Protein AF-A0AA96KJF4-F1 (afdb_monomer_lite)

Foldseek 3Di:
DDDPVQQVVCCVQLVHHPDPQWDDKDKDKDDPDPPFLKIKIKMKTQGAPVVVVVVCVVQVWDLPEPVDDPDDDDPPPDDPVVDDDDDPQKGWTKDDDAQAWMKIWIDHHRMIIIITIDRNDNPDHGDDD

Sequence (129 aa):
MFNFSTKKKIETLLNIELNKDVKQIQYYSWQPSRDLLYCQTYIYLRASEQFLNEFIHHFDLSANSPHLPTNWQLPEGVQLNWWPKLDNTQECYANDFGYNGSMVMQRQNMEAFIIVIDSGHKSGTDGPW

Structure (mmCIF, N/CA/C/O backbone):
data_AF-A0AA96KJF4-F1
#
_entry.id   AF-A0AA96KJF4-F1
#
loop_
_atom_site.group_PDB
_atom_site.id
_atom_site.type_symbol
_atom_site.label_atom_id
_atom_site.label_alt_id
_atom_site.label_comp_id
_atom_site.label_asym_id
_atom_site.label_entity_id
_atom_site.label_seq_id
_atom_site.pdbx_PDB_ins_code
_atom_site.Cartn_x
_atom_site.Cartn_y
_atom_site.Cartn_z
_atom_site.occupancy
_atom_site.B_iso_or_equiv
_atom_site.auth_seq_id
_atom_site.auth_comp_id
_atom_site.auth_asym_id
_atom_site.auth_atom_id
_atom_site.pdbx_PDB_model_num
ATOM 1 N N . MET A 1 1 ? 1.040 -7.809 18.730 1.00 45.09 1 MET A N 1
ATOM 2 C CA . MET A 1 1 ? 2.315 -7.264 19.251 1.00 45.09 1 MET A CA 1
ATOM 3 C C . MET A 1 1 ? 2.991 -6.532 18.099 1.00 45.09 1 MET A C 1
ATOM 5 O O . MET A 1 1 ? 3.109 -7.121 17.033 1.00 45.09 1 MET A O 1
ATOM 9 N N . PHE A 1 2 ? 3.315 -5.246 18.254 1.00 58.94 2 PHE A N 1
ATOM 10 C CA . PHE A 1 2 ? 3.900 -4.420 17.189 1.00 58.94 2 PHE A CA 1
ATOM 11 C C . PHE A 1 2 ? 5.339 -4.862 16.890 1.00 58.94 2 PHE A C 1
ATOM 13 O O . PHE A 1 2 ? 6.183 -4.829 17.782 1.00 58.94 2 PHE A O 1
ATOM 20 N N . ASN A 1 3 ? 5.642 -5.242 15.646 1.00 73.31 3 ASN A N 1
ATOM 21 C CA . ASN A 1 3 ? 7.025 -5.463 15.228 1.00 73.31 3 ASN A CA 1
ATOM 22 C C . ASN A 1 3 ? 7.651 -4.119 14.821 1.00 73.31 3 ASN A C 1
ATOM 24 O O . ASN A 1 3 ? 7.351 -3.578 13.756 1.00 73.31 3 ASN A O 1
ATOM 28 N N . PHE A 1 4 ? 8.533 -3.586 15.670 1.00 72.50 4 PHE A N 1
ATOM 29 C CA . PHE A 1 4 ? 9.211 -2.304 15.446 1.00 72.50 4 PHE A CA 1
ATOM 30 C C . PHE A 1 4 ? 10.012 -2.276 14.133 1.00 72.50 4 PHE A C 1
ATOM 32 O O . PHE A 1 4 ? 10.039 -1.261 13.439 1.00 72.50 4 PHE A O 1
ATOM 39 N N . SER A 1 5 ? 10.615 -3.406 13.747 1.00 81.81 5 SER A N 1
ATOM 40 C CA . SER A 1 5 ? 11.356 -3.508 12.483 1.00 81.81 5 SER A CA 1
ATOM 41 C C . SER A 1 5 ? 10.435 -3.409 11.265 1.00 81.81 5 SER A C 1
ATOM 43 O O . SER A 1 5 ? 10.789 -2.764 10.282 1.00 81.81 5 SER A O 1
ATOM 45 N N . THR A 1 6 ? 9.235 -3.989 11.345 1.00 83.44 6 THR A N 1
ATOM 46 C CA . THR A 1 6 ? 8.214 -3.897 10.296 1.00 83.44 6 THR A CA 1
ATOM 47 C C . THR A 1 6 ? 7.705 -2.471 10.146 1.00 83.44 6 THR A C 1
ATOM 49 O O . THR A 1 6 ? 7.651 -1.967 9.029 1.00 83.44 6 THR A O 1
ATOM 52 N N . LYS A 1 7 ? 7.400 -1.805 11.267 1.00 87.44 7 LYS A N 1
ATOM 53 C CA . LYS A 1 7 ? 6.972 -0.402 11.278 1.00 87.44 7 LYS A CA 1
ATOM 54 C C . LYS A 1 7 ? 7.989 0.480 10.546 1.00 87.44 7 LYS A C 1
ATOM 56 O O . LYS A 1 7 ? 7.638 1.113 9.559 1.00 87.44 7 LYS A O 1
ATOM 61 N N . LYS A 1 8 ? 9.260 0.428 10.960 1.00 87.75 8 LYS A N 1
ATOM 62 C CA . LYS A 1 8 ? 10.320 1.263 10.380 1.00 87.75 8 LYS A CA 1
ATOM 63 C C . LYS A 1 8 ? 10.519 1.018 8.880 1.00 87.75 8 LYS A C 1
ATOM 65 O O . LYS A 1 8 ? 10.790 1.962 8.145 1.00 87.75 8 LYS A O 1
ATOM 70 N N . LYS A 1 9 ? 10.383 -0.231 8.415 1.00 87.25 9 LYS A N 1
ATOM 71 C CA . LYS A 1 9 ? 10.447 -0.564 6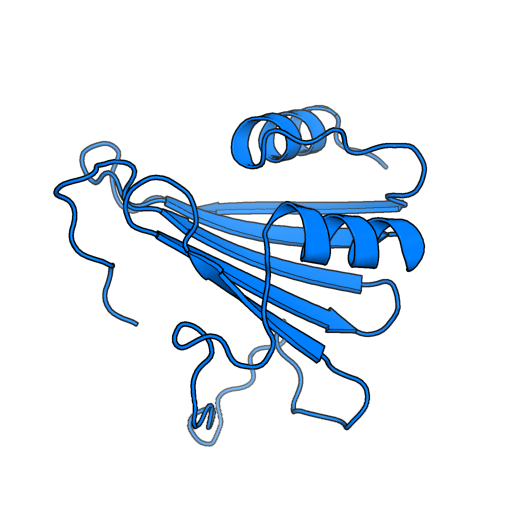.981 1.00 87.25 9 LYS A CA 1
ATOM 72 C C . LYS A 1 9 ? 9.331 0.114 6.189 1.00 87.25 9 LYS A C 1
ATOM 74 O O . LYS A 1 9 ? 9.624 0.701 5.156 1.00 87.25 9 LYS A O 1
ATOM 79 N N . ILE A 1 10 ? 8.091 0.055 6.680 1.00 88.25 10 ILE A N 1
ATOM 80 C CA . ILE A 1 10 ? 6.948 0.712 6.029 1.00 88.25 10 ILE A CA 1
ATOM 81 C C . ILE A 1 10 ? 7.124 2.232 6.046 1.00 88.25 10 ILE A C 1
ATOM 83 O O . ILE A 1 10 ? 6.995 2.857 5.003 1.00 88.25 10 ILE A O 1
ATOM 87 N N . GLU A 1 11 ? 7.472 2.814 7.195 1.00 91.31 11 GLU A N 1
ATOM 88 C CA . GLU A 1 11 ? 7.707 4.261 7.325 1.00 91.31 11 GLU A CA 1
ATOM 89 C C . GLU A 1 11 ? 8.804 4.746 6.375 1.00 91.31 11 GLU A C 1
ATOM 91 O O . GLU A 1 11 ? 8.667 5.793 5.759 1.00 91.31 11 GLU A O 1
ATOM 96 N N . THR A 1 12 ? 9.871 3.959 6.206 1.00 88.25 12 THR A N 1
ATOM 97 C CA . THR A 1 12 ? 10.959 4.280 5.271 1.00 88.25 12 THR A CA 1
ATOM 98 C C . THR A 1 12 ? 10.509 4.162 3.816 1.00 88.25 12 THR A C 1
ATOM 100 O O . THR A 1 12 ? 10.837 5.028 3.015 1.00 88.25 12 THR A O 1
ATOM 103 N N . LEU A 1 13 ? 9.771 3.101 3.467 1.00 86.88 13 LEU A N 1
ATOM 104 C CA . LEU A 1 13 ? 9.279 2.876 2.104 1.00 86.88 13 LEU A CA 1
ATOM 105 C C . LEU A 1 13 ? 8.295 3.965 1.671 1.00 86.88 13 LEU A C 1
ATOM 107 O O . LEU A 1 13 ? 8.389 4.478 0.565 1.00 86.88 13 LEU A O 1
ATOM 111 N N . LEU A 1 14 ? 7.337 4.277 2.540 1.00 88.31 14 LEU A N 1
ATOM 112 C CA . LEU A 1 14 ? 6.241 5.194 2.248 1.00 88.31 14 LEU A CA 1
ATOM 113 C C . LEU A 1 14 ? 6.573 6.645 2.607 1.00 88.31 14 LEU A C 1
ATOM 115 O O . LEU A 1 14 ? 5.825 7.540 2.241 1.00 88.31 14 LEU A O 1
ATOM 119 N N . ASN A 1 15 ? 7.677 6.882 3.319 1.00 89.75 15 ASN A N 1
ATOM 120 C CA . ASN A 1 15 ? 8.058 8.186 3.858 1.00 89.75 15 ASN A CA 1
ATOM 121 C C . ASN A 1 15 ? 6.943 8.847 4.702 1.00 89.75 15 ASN A C 1
ATOM 123 O O . ASN A 1 15 ? 6.697 10.047 4.607 1.00 89.75 15 ASN A O 1
ATOM 127 N N . ILE A 1 16 ? 6.273 8.049 5.540 1.00 90.00 16 ILE A N 1
ATOM 128 C CA . ILE A 1 16 ? 5.217 8.489 6.469 1.00 90.00 16 ILE A CA 1
ATOM 129 C C . ILE A 1 16 ? 5.546 8.070 7.900 1.00 90.00 16 ILE A C 1
ATOM 131 O O . ILE A 1 16 ? 6.337 7.154 8.118 1.00 90.00 16 ILE A O 1
ATOM 135 N N . GLU A 1 17 ? 4.877 8.678 8.880 1.00 90.75 17 GLU A N 1
ATOM 136 C CA . GLU A 1 17 ? 4.903 8.220 10.270 1.00 90.75 17 GLU A CA 1
ATOM 137 C C . GLU A 1 17 ? 3.678 7.34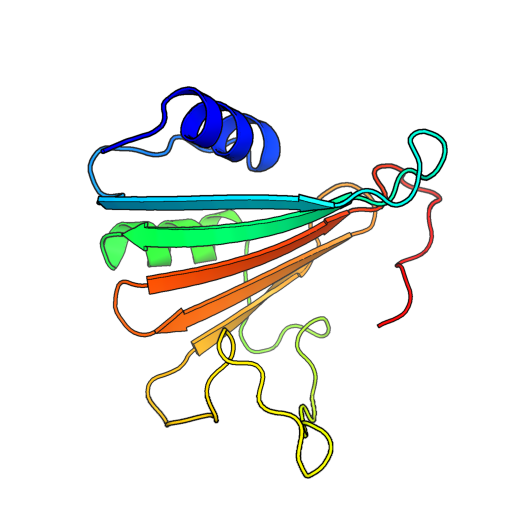4 10.574 1.00 90.75 17 GLU A C 1
ATOM 139 O O . GLU A 1 17 ? 2.530 7.775 10.454 1.00 90.75 17 GLU A O 1
ATOM 144 N N . LEU A 1 18 ? 3.908 6.109 11.025 1.00 88.25 18 LEU A N 1
ATOM 145 C CA . LEU A 1 18 ? 2.845 5.228 11.505 1.00 88.25 18 LEU A CA 1
ATOM 146 C C . LEU A 1 18 ? 2.590 5.517 12.990 1.00 88.25 18 LEU A C 1
ATOM 148 O O . LEU A 1 18 ? 3.271 4.997 13.882 1.00 88.25 18 LEU A O 1
ATOM 152 N N . ASN A 1 19 ? 1.612 6.376 13.260 1.00 85.06 19 ASN A N 1
ATOM 153 C CA . ASN A 1 19 ? 1.307 6.873 14.599 1.00 85.06 19 ASN A CA 1
ATOM 154 C C . ASN A 1 19 ? 0.402 5.908 15.413 1.00 85.06 19 ASN A C 1
ATOM 156 O O . ASN A 1 19 ? 0.184 4.747 15.060 1.00 85.06 19 ASN A O 1
ATOM 160 N N . LYS A 1 20 ? -0.131 6.396 16.542 1.00 82.56 20 LYS A N 1
ATOM 161 C CA . LYS A 1 20 ? -0.998 5.641 17.472 1.00 82.56 20 LYS A CA 1
ATOM 162 C C . LYS A 1 20 ? -2.335 5.174 16.876 1.00 82.56 20 LYS A C 1
ATOM 164 O O . LYS A 1 20 ? -3.017 4.348 17.496 1.00 82.56 20 LYS A O 1
ATOM 169 N N . ASP A 1 21 ? -2.734 5.709 15.728 1.00 88.56 21 ASP A N 1
ATOM 170 C CA . ASP A 1 21 ? -4.004 5.399 15.076 1.00 88.56 21 ASP A CA 1
ATOM 171 C C . ASP A 1 21 ? -3.930 4.108 14.260 1.00 88.56 21 ASP A C 1
ATOM 173 O O . ASP A 1 21 ? -4.957 3.478 14.013 1.00 88.56 21 ASP A O 1
ATOM 177 N N . VAL A 1 22 ? -2.716 3.635 13.967 1.00 87.38 22 VAL A N 1
ATOM 178 C CA . VAL A 1 22 ? -2.453 2.320 13.383 1.00 87.38 22 VAL A CA 1
ATOM 179 C C . VAL A 1 22 ? -2.427 1.268 14.493 1.00 87.38 22 VAL A C 1
ATOM 181 O O . VAL A 1 22 ? -1.618 1.326 15.416 1.00 87.38 22 VAL A O 1
ATOM 184 N N . LYS A 1 23 ? -3.332 0.292 14.424 1.00 87.12 23 LYS A N 1
ATOM 185 C CA . LYS A 1 23 ? -3.537 -0.772 15.424 1.00 87.12 23 LYS A CA 1
ATOM 186 C C . LYS A 1 23 ? -2.882 -2.094 15.047 1.00 87.12 23 LYS A C 1
ATOM 188 O O . LYS A 1 23 ? -2.516 -2.865 15.933 1.00 87.12 23 LYS A O 1
ATOM 193 N N . GLN A 1 24 ? -2.736 -2.363 13.754 1.00 86.50 24 GLN A N 1
ATOM 194 C CA . GLN A 1 24 ? -2.101 -3.577 13.254 1.00 86.50 24 GLN A CA 1
ATOM 195 C C . GLN A 1 24 ? -1.376 -3.286 11.949 1.00 86.50 24 GLN A C 1
ATOM 197 O O . GLN A 1 24 ? -1.874 -2.524 11.126 1.00 86.50 24 GLN A O 1
ATOM 202 N N . ILE A 1 25 ? -0.218 -3.921 11.776 1.00 87.12 25 ILE A N 1
ATOM 203 C CA . ILE A 1 25 ? 0.560 -3.874 10.542 1.00 87.12 25 ILE A CA 1
ATOM 204 C C . ILE A 1 25 ? 1.015 -5.280 10.170 1.00 87.12 25 ILE A C 1
ATOM 206 O O . ILE A 1 25 ? 1.426 -6.054 11.040 1.00 87.12 25 ILE A O 1
ATOM 210 N N . GLN A 1 26 ? 0.972 -5.599 8.884 1.00 86.25 26 GLN A N 1
ATOM 211 C CA . GLN A 1 26 ? 1.700 -6.722 8.304 1.00 86.25 26 GLN A CA 1
ATOM 212 C C . GLN A 1 26 ? 2.423 -6.231 7.055 1.00 86.25 26 GLN A C 1
ATOM 214 O O . GLN A 1 26 ? 1.970 -5.304 6.388 1.00 86.25 26 GLN A O 1
ATOM 219 N N . TYR A 1 27 ? 3.577 -6.825 6.786 1.00 85.56 27 TYR A N 1
ATOM 220 C CA . TYR A 1 27 ? 4.461 -6.419 5.705 1.00 85.56 27 TYR A CA 1
ATOM 221 C C . TYR A 1 27 ? 5.095 -7.656 5.105 1.00 85.56 27 TYR A C 1
ATOM 223 O O . TYR A 1 27 ? 5.702 -8.459 5.822 1.00 85.56 27 TYR A O 1
ATOM 231 N N . TYR A 1 28 ? 5.002 -7.755 3.794 1.00 84.38 28 TYR A N 1
ATOM 232 C CA . TYR A 1 28 ? 5.733 -8.718 3.002 1.00 84.38 28 TYR A CA 1
ATOM 233 C C . TYR A 1 28 ? 6.312 -7.987 1.800 1.00 84.38 28 TYR A C 1
ATOM 235 O O . TYR A 1 28 ? 5.617 -7.214 1.152 1.00 84.38 28 TYR A O 1
ATOM 243 N N . SER A 1 29 ? 7.584 -8.215 1.505 1.00 81.94 29 SER A N 1
ATOM 244 C CA . SER A 1 29 ? 8.199 -7.708 0.287 1.00 81.94 29 SER A CA 1
ATOM 245 C C . SER A 1 29 ? 8.826 -8.848 -0.483 1.00 81.94 29 SER A C 1
ATOM 247 O O . SER A 1 29 ? 9.426 -9.763 0.088 1.00 81.94 29 SER A O 1
ATOM 249 N N . TRP A 1 30 ? 8.665 -8.775 -1.794 1.00 78.56 30 TRP A N 1
ATOM 250 C CA . TRP A 1 30 ? 9.247 -9.694 -2.741 1.00 78.56 30 TRP A CA 1
ATOM 251 C C . TRP A 1 30 ? 9.979 -8.900 -3.814 1.00 78.56 30 TRP A C 1
ATOM 253 O O . TRP A 1 30 ? 9.467 -7.924 -4.361 1.00 78.56 30 TRP A O 1
ATOM 263 N N . GLN A 1 31 ? 11.200 -9.334 -4.098 1.00 72.25 31 GLN A N 1
ATOM 264 C CA . GLN A 1 31 ? 12.037 -8.764 -5.136 1.00 72.25 31 GLN A CA 1
ATOM 265 C C . GLN A 1 31 ? 12.696 -9.926 -5.891 1.00 72.25 31 GLN A C 1
ATOM 267 O O . GLN A 1 31 ? 13.439 -10.696 -5.272 1.00 72.25 31 GLN A O 1
ATOM 272 N N . PRO A 1 32 ? 12.416 -10.094 -7.198 1.00 68.38 32 PRO A N 1
ATOM 273 C CA . PRO A 1 32 ? 12.840 -11.268 -7.964 1.00 68.38 32 PRO A CA 1
ATOM 274 C C . PRO A 1 32 ? 14.360 -11.379 -8.112 1.00 68.38 32 PRO A C 1
ATOM 276 O O . PRO A 1 32 ? 14.889 -12.477 -8.262 1.00 68.38 32 PRO A O 1
ATOM 279 N N . SER A 1 33 ? 15.072 -10.255 -8.073 1.00 65.94 33 SER A N 1
ATOM 280 C CA . SER A 1 33 ? 16.532 -10.214 -8.080 1.00 65.94 33 SER A CA 1
ATOM 281 C C . SER A 1 33 ? 17.017 -8.907 -7.466 1.00 65.94 33 SER A C 1
ATOM 283 O O . SER A 1 33 ? 16.352 -7.883 -7.583 1.00 65.94 33 SER A O 1
ATOM 285 N N . ARG A 1 34 ? 18.206 -8.915 -6.856 1.00 65.25 34 ARG A N 1
ATOM 286 C CA . ARG A 1 34 ? 18.884 -7.676 -6.436 1.00 65.25 34 ARG A CA 1
ATOM 287 C C . ARG A 1 34 ? 19.307 -6.812 -7.628 1.00 65.25 34 ARG A C 1
ATOM 289 O O . ARG A 1 34 ? 19.480 -5.613 -7.457 1.00 65.25 34 ARG A O 1
ATOM 296 N N . ASP A 1 35 ? 19.435 -7.427 -8.802 1.00 62.59 35 ASP A N 1
ATOM 297 C CA . ASP A 1 35 ? 19.807 -6.766 -10.056 1.00 62.59 35 ASP A CA 1
ATOM 298 C C . ASP A 1 35 ? 18.586 -6.203 -10.800 1.00 62.59 35 ASP A C 1
ATOM 300 O O . ASP A 1 35 ? 18.725 -5.370 -11.692 1.00 62.59 35 ASP A O 1
ATOM 304 N N . LEU A 1 36 ? 17.379 -6.661 -10.443 1.00 59.47 36 LEU A N 1
ATOM 305 C CA . LEU A 1 36 ? 16.124 -6.114 -10.941 1.00 59.47 36 LEU A CA 1
ATOM 306 C C . LEU A 1 36 ? 15.639 -5.060 -9.951 1.00 59.47 36 LEU A C 1
ATOM 308 O O . LEU A 1 36 ? 15.511 -5.320 -8.757 1.00 59.47 36 LEU A O 1
ATOM 312 N N . LEU A 1 37 ? 15.359 -3.867 -10.460 1.00 64.06 37 LEU A N 1
ATOM 313 C CA . LEU A 1 37 ? 14.983 -2.719 -9.638 1.00 64.06 37 LEU A CA 1
ATOM 314 C C . LEU A 1 37 ? 13.496 -2.768 -9.207 1.00 64.06 37 LEU A C 1
ATOM 316 O O . LEU A 1 37 ? 13.046 -1.924 -8.442 1.00 64.06 37 LEU A O 1
ATOM 320 N N . TYR A 1 38 ? 12.756 -3.800 -9.639 1.00 65.69 38 TYR A N 1
ATOM 321 C CA . TYR A 1 38 ? 11.363 -4.057 -9.269 1.00 65.69 38 TYR A CA 1
ATOM 322 C C . TYR A 1 38 ? 11.222 -4.595 -7.845 1.00 65.69 38 TYR A C 1
ATOM 324 O O . TYR A 1 38 ? 11.689 -5.692 -7.532 1.00 65.69 38 TYR A O 1
ATOM 332 N N . CYS A 1 39 ? 10.487 -3.864 -7.015 1.00 74.94 39 CYS A N 1
ATOM 333 C CA . CYS A 1 39 ? 10.049 -4.293 -5.697 1.00 74.94 39 CYS A CA 1
ATOM 334 C C . CYS A 1 39 ? 8.521 -4.391 -5.677 1.00 74.94 39 CYS A C 1
ATOM 336 O O . CYS A 1 39 ? 7.834 -3.422 -5.994 1.00 74.94 39 CYS A O 1
ATOM 338 N N . GLN A 1 40 ? 7.995 -5.552 -5.277 1.00 85.00 40 GLN A N 1
ATOM 339 C CA . GLN A 1 40 ? 6.588 -5.708 -4.920 1.00 85.00 40 GLN A CA 1
ATOM 340 C C . GLN A 1 40 ? 6.478 -5.771 -3.401 1.00 85.00 40 GLN A C 1
ATOM 342 O O . GLN A 1 40 ? 7.020 -6.673 -2.758 1.00 85.00 40 GLN A O 1
ATOM 347 N N . THR A 1 41 ? 5.772 -4.815 -2.813 1.00 86.56 41 THR A N 1
ATOM 348 C CA . THR A 1 41 ? 5.522 -4.779 -1.375 1.00 86.56 41 THR A CA 1
ATOM 349 C C . THR A 1 41 ? 4.034 -4.863 -1.100 1.00 86.56 41 THR A C 1
ATOM 351 O O . THR A 1 41 ? 3.244 -4.118 -1.662 1.00 86.56 41 THR A O 1
ATOM 354 N N . TYR A 1 42 ? 3.681 -5.736 -0.168 1.00 88.56 42 TYR A N 1
ATOM 355 C CA . TYR A 1 42 ? 2.339 -5.944 0.339 1.00 88.56 42 TYR A CA 1
ATOM 356 C C . TYR A 1 42 ? 2.291 -5.459 1.782 1.00 88.56 42 TYR A C 1
ATOM 358 O O . TYR A 1 42 ? 3.077 -5.893 2.633 1.00 88.56 42 TYR A O 1
ATOM 366 N N . ILE A 1 43 ? 1.368 -4.548 2.057 1.00 89.94 43 ILE A N 1
ATOM 367 C CA . ILE A 1 43 ? 1.186 -3.928 3.362 1.00 89.94 43 ILE A CA 1
ATOM 368 C C . ILE A 1 43 ? -0.271 -4.107 3.753 1.00 89.94 43 ILE A C 1
ATOM 370 O O . ILE A 1 43 ? -1.174 -3.723 3.021 1.00 89.94 43 ILE A O 1
ATOM 374 N N . TYR A 1 44 ? -0.501 -4.662 4.932 1.00 89.62 44 TYR A N 1
ATOM 375 C CA . TYR A 1 44 ? -1.809 -4.611 5.566 1.00 89.62 44 TYR A CA 1
ATOM 376 C C . TYR A 1 44 ? -1.738 -3.646 6.740 1.00 89.62 44 TYR A C 1
ATOM 378 O O . TYR A 1 44 ? -0.823 -3.741 7.566 1.00 89.62 44 TYR A O 1
ATOM 386 N N . LEU A 1 45 ? -2.717 -2.753 6.830 1.00 90.00 45 LEU A N 1
ATOM 387 C CA . LEU A 1 45 ? -2.898 -1.820 7.930 1.00 90.00 45 LEU A CA 1
ATOM 388 C C . LEU A 1 45 ? -4.302 -1.990 8.504 1.00 90.00 45 LEU A C 1
ATOM 390 O O . LEU A 1 45 ? -5.284 -1.995 7.770 1.00 90.00 45 LEU A O 1
ATOM 394 N N . ARG A 1 46 ? -4.407 -2.040 9.832 1.00 90.44 46 ARG A N 1
ATOM 395 C CA . ARG A 1 46 ? -5.656 -1.728 10.532 1.00 90.44 46 ARG A CA 1
ATOM 396 C C . ARG A 1 46 ? -5.481 -0.390 11.224 1.00 90.44 46 ARG A C 1
ATOM 398 O O . ARG A 1 46 ? -4.650 -0.306 12.128 1.00 90.44 46 ARG A O 1
ATOM 405 N N . ALA A 1 47 ? -6.223 0.632 10.822 1.00 91.75 47 ALA A N 1
ATOM 406 C CA . ALA A 1 47 ? -6.065 1.999 11.310 1.00 91.75 47 ALA A CA 1
ATOM 407 C C . ALA A 1 47 ? -7.414 2.718 11.466 1.00 91.75 47 ALA A C 1
ATOM 409 O O . ALA A 1 47 ? -8.450 2.205 11.049 1.00 91.75 47 ALA A O 1
ATOM 410 N N . SER A 1 48 ? -7.414 3.892 12.102 1.00 93.44 48 SER A N 1
ATOM 411 C CA . SER A 1 48 ? -8.614 4.734 12.165 1.00 93.44 48 SER A CA 1
ATOM 412 C C . SER A 1 48 ? -9.033 5.205 10.768 1.00 93.44 48 SER A C 1
ATOM 414 O O . SER A 1 48 ? -8.202 5.346 9.872 1.00 93.44 48 SER A O 1
ATOM 416 N N . GLU A 1 49 ? -10.321 5.505 10.588 1.00 91.81 49 GLU A N 1
ATOM 417 C CA . GLU A 1 49 ? -10.817 6.072 9.325 1.00 91.81 49 GLU A CA 1
ATOM 418 C C . GLU A 1 49 ? -10.124 7.388 8.972 1.00 91.81 49 GLU A C 1
ATOM 420 O O . GLU A 1 49 ? -9.804 7.620 7.811 1.00 91.81 49 GLU A O 1
ATOM 425 N N . GLN A 1 50 ? -9.844 8.222 9.979 1.00 93.50 50 GLN A N 1
ATOM 426 C CA . GLN A 1 50 ? -9.112 9.470 9.793 1.00 93.50 50 GLN A CA 1
ATOM 427 C C . GLN A 1 50 ? -7.732 9.215 9.179 1.00 93.50 50 GLN A C 1
ATOM 429 O O . GLN A 1 50 ? -7.408 9.821 8.162 1.00 93.50 50 GLN A O 1
ATOM 434 N N . PHE A 1 51 ? -6.958 8.284 9.745 1.00 94.75 51 PHE A N 1
ATOM 435 C CA . PHE A 1 51 ? -5.633 7.953 9.224 1.00 94.75 51 PHE A CA 1
ATOM 436 C C . PHE A 1 51 ? -5.710 7.426 7.786 1.00 94.75 51 PHE A C 1
ATOM 438 O O . PHE A 1 51 ? -4.906 7.812 6.947 1.00 94.75 51 PHE A O 1
ATOM 445 N N . LEU A 1 52 ? -6.687 6.564 7.478 1.00 93.38 52 LEU A N 1
ATOM 446 C CA . LEU A 1 52 ? -6.853 6.028 6.122 1.00 93.38 52 LEU A CA 1
ATOM 447 C C . LEU A 1 52 ? -7.247 7.114 5.109 1.00 93.38 52 LEU A C 1
ATOM 449 O O . LEU A 1 52 ? -6.744 7.103 3.991 1.00 93.38 52 LEU A O 1
ATOM 453 N N . ASN A 1 53 ? -8.092 8.072 5.495 1.00 93.44 53 ASN A N 1
ATOM 454 C CA . ASN A 1 53 ? -8.449 9.203 4.635 1.00 93.44 53 ASN A CA 1
ATOM 455 C C . ASN A 1 53 ? -7.251 10.137 4.400 1.00 93.44 53 ASN A C 1
ATOM 457 O O . ASN A 1 53 ? -7.018 10.569 3.273 1.00 93.44 53 ASN A O 1
ATOM 461 N N . GLU A 1 54 ? -6.473 10.423 5.447 1.00 94.50 54 GLU A N 1
ATOM 462 C CA . GLU A 1 54 ? -5.228 11.192 5.342 1.00 94.50 54 GLU A CA 1
ATOM 463 C C . GLU A 1 54 ? -4.207 10.475 4.451 1.00 94.50 54 GLU A C 1
ATOM 465 O O . GLU A 1 54 ? -3.566 11.116 3.625 1.00 94.50 54 GLU A O 1
ATOM 470 N N . PHE A 1 55 ? -4.104 9.147 4.556 1.00 94.50 55 PHE A N 1
ATOM 471 C CA . PHE A 1 55 ? -3.247 8.321 3.707 1.00 94.50 55 PHE A CA 1
ATOM 472 C C . PHE A 1 55 ? -3.649 8.408 2.230 1.00 94.50 55 PHE A C 1
ATOM 474 O O . PHE A 1 55 ? -2.797 8.655 1.378 1.00 94.50 55 PHE A O 1
ATOM 481 N N . ILE A 1 56 ? -4.943 8.248 1.926 1.00 94.00 56 ILE A N 1
ATOM 482 C CA . ILE A 1 56 ? -5.482 8.381 0.563 1.00 94.00 56 ILE A CA 1
ATOM 483 C C . ILE A 1 56 ? -5.146 9.760 -0.008 1.00 94.00 56 ILE A C 1
ATOM 485 O O . ILE A 1 56 ? -4.684 9.853 -1.142 1.00 94.00 56 ILE A O 1
ATOM 489 N N . HIS A 1 57 ? -5.330 10.819 0.784 1.00 94.62 57 HIS A N 1
ATOM 490 C CA . HIS A 1 57 ? -5.030 12.182 0.356 1.00 94.62 57 HIS A CA 1
ATOM 491 C C . HIS A 1 57 ? -3.527 12.424 0.166 1.00 94.62 57 HIS A C 1
ATOM 493 O O . HIS A 1 57 ? -3.132 13.049 -0.807 1.00 94.62 57 HIS A O 1
ATOM 499 N N . HIS A 1 58 ? -2.684 11.909 1.063 1.00 94.50 58 HIS A N 1
ATOM 500 C CA . HIS A 1 58 ? -1.235 12.098 1.006 1.00 94.50 58 HIS A CA 1
ATOM 501 C C . HIS A 1 58 ? -0.605 11.525 -0.271 1.00 94.50 58 HIS A C 1
ATOM 503 O O . HIS A 1 58 ? 0.343 12.104 -0.794 1.00 94.50 58 HIS A O 1
ATOM 509 N N . PHE A 1 59 ? -1.128 10.400 -0.764 1.00 93.31 59 PHE A N 1
ATOM 510 C CA . PHE A 1 59 ? -0.654 9.740 -1.985 1.00 93.31 59 PHE A CA 1
ATOM 511 C C . PHE A 1 59 ? -1.525 10.035 -3.217 1.00 93.31 59 PHE A C 1
ATOM 513 O O . PHE A 1 59 ? -1.373 9.375 -4.245 1.00 93.31 59 PHE A O 1
ATOM 520 N N . ASP A 1 60 ? -2.454 10.993 -3.118 1.00 94.88 60 ASP A N 1
ATOM 521 C CA . ASP A 1 60 ? -3.404 11.341 -4.180 1.00 94.88 60 ASP A CA 1
ATOM 522 C C . ASP A 1 60 ? -4.111 10.107 -4.786 1.00 94.88 60 ASP A C 1
ATOM 524 O O . ASP A 1 60 ? -4.349 10.025 -5.993 1.00 94.88 60 ASP A O 1
ATOM 528 N N . LEU A 1 61 ? -4.425 9.100 -3.961 1.00 92.00 61 LEU A N 1
ATOM 529 C CA . LEU A 1 61 ? -5.006 7.852 -4.450 1.00 92.00 61 LEU A CA 1
ATOM 530 C C . LEU A 1 61 ? -6.439 8.092 -4.927 1.00 92.00 61 LEU A C 1
ATOM 532 O O . LEU A 1 61 ? -7.268 8.669 -4.222 1.00 92.00 61 LEU A O 1
ATOM 536 N N . SER A 1 62 ? -6.751 7.601 -6.124 1.00 88.75 62 SER A N 1
ATOM 537 C CA . SER A 1 62 ? -8.038 7.846 -6.772 1.00 88.75 62 SER A CA 1
ATOM 538 C C . SER A 1 62 ? -8.762 6.551 -7.106 1.00 88.75 62 SER A C 1
ATOM 540 O O . SER A 1 62 ? -8.169 5.613 -7.640 1.00 88.75 62 SER A O 1
ATOM 542 N N . ALA A 1 63 ? -10.074 6.536 -6.860 1.00 84.25 63 ALA A N 1
ATOM 543 C CA . ALA A 1 63 ? -10.971 5.463 -7.291 1.00 84.25 63 ALA A CA 1
ATOM 544 C C . ALA A 1 63 ? -11.199 5.440 -8.816 1.00 84.25 63 ALA A C 1
ATOM 546 O O . ALA A 1 63 ? -11.726 4.470 -9.347 1.00 84.25 63 ALA A O 1
ATOM 547 N N . ASN A 1 64 ? -10.774 6.491 -9.526 1.00 81.69 64 ASN A N 1
ATOM 548 C CA . ASN A 1 64 ? -10.846 6.600 -10.987 1.00 81.69 64 ASN A CA 1
ATOM 549 C C . ASN A 1 64 ? -9.460 6.500 -11.648 1.00 81.69 64 ASN A C 1
ATOM 551 O O . ASN A 1 64 ? -9.266 6.978 -12.765 1.00 81.69 64 ASN A O 1
ATOM 555 N N . SER A 1 65 ? -8.471 5.962 -10.935 1.00 80.75 65 SER A N 1
ATOM 556 C CA . SER A 1 65 ? -7.098 5.859 -11.425 1.00 80.75 65 SER A CA 1
ATOM 557 C C . SER A 1 65 ? -6.977 4.862 -12.582 1.00 80.75 65 SER A C 1
ATOM 559 O O . SER A 1 65 ? -7.582 3.796 -12.505 1.00 80.75 65 SER A O 1
ATOM 561 N N . PRO A 1 66 ? -6.170 5.139 -13.625 1.00 77.38 66 PRO A N 1
ATOM 562 C CA . PRO A 1 66 ? -5.915 4.177 -14.703 1.00 77.38 66 PRO A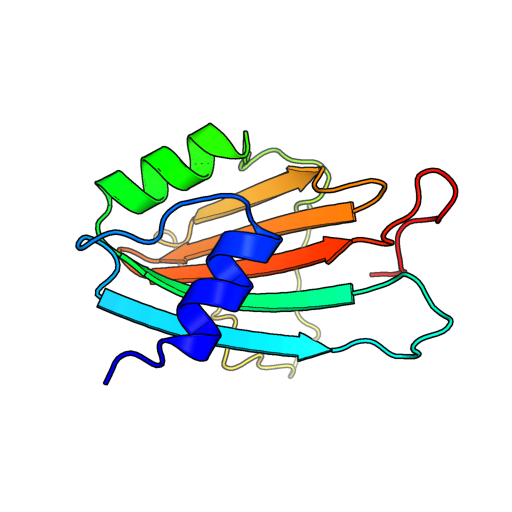 CA 1
ATOM 563 C C . PRO A 1 66 ? -5.132 2.942 -14.233 1.00 77.38 66 PRO A C 1
ATOM 565 O O . PRO A 1 66 ? -5.157 1.914 -14.905 1.00 77.38 66 PRO A O 1
ATOM 568 N N . HIS A 1 67 ? -4.459 3.037 -13.080 1.00 78.12 67 HIS A N 1
ATOM 569 C CA . HIS A 1 67 ? -3.820 1.903 -12.405 1.00 78.12 67 HIS A CA 1
ATOM 570 C C . HIS A 1 67 ? -4.831 0.981 -11.745 1.00 78.12 67 HIS A C 1
ATOM 572 O O . HIS A 1 67 ? -4.530 -0.184 -11.485 1.00 78.12 67 HIS A O 1
ATOM 578 N N . LEU A 1 68 ? -6.035 1.493 -11.467 1.00 72.94 68 LEU A N 1
ATOM 579 C CA . LEU A 1 68 ? -7.119 0.615 -11.105 1.00 72.94 68 LEU A CA 1
ATOM 580 C C . LEU A 1 68 ? -7.610 -0.080 -12.362 1.00 72.94 68 LEU A C 1
ATOM 582 O O . LEU A 1 68 ? -7.890 0.539 -13.391 1.00 72.94 68 LEU A O 1
ATOM 586 N N . PRO A 1 69 ? -7.780 -1.385 -12.275 1.00 63.62 69 PRO A N 1
ATOM 587 C CA . PRO A 1 69 ? -8.298 -2.110 -13.394 1.00 63.62 69 PRO A CA 1
ATOM 588 C C . PRO A 1 69 ? -9.774 -1.825 -13.646 1.00 63.62 69 PRO A C 1
ATOM 590 O O . PRO A 1 69 ? -10.620 -1.903 -12.758 1.00 63.62 69 PRO A O 1
ATOM 593 N N . THR A 1 70 ? -10.097 -1.610 -14.914 1.00 56.09 70 THR A N 1
ATOM 594 C CA . THR A 1 70 ? -11.466 -1.362 -15.377 1.00 56.09 70 THR A CA 1
ATOM 595 C C . THR A 1 70 ? -12.363 -2.598 -15.320 1.00 56.09 70 THR A C 1
ATOM 597 O O . THR A 1 70 ? -13.574 -2.454 -15.216 1.00 56.09 70 THR A O 1
ATOM 600 N N . ASN A 1 71 ? -11.788 -3.806 -15.354 1.00 55.19 71 ASN A N 1
ATOM 601 C CA . ASN A 1 71 ? -12.504 -5.082 -15.285 1.00 55.19 71 ASN A CA 1
ATOM 602 C C . ASN A 1 71 ? -11.668 -6.121 -14.519 1.00 55.19 71 ASN A C 1
ATOM 604 O O . ASN A 1 71 ? -10.972 -6.926 -15.135 1.00 55.19 71 ASN A O 1
ATOM 608 N N . TRP A 1 72 ? -11.709 -6.132 -13.182 1.00 53.72 72 TRP A N 1
ATOM 609 C CA . TRP A 1 72 ? -11.147 -7.262 -12.424 1.00 53.72 72 TRP A CA 1
ATOM 610 C C . TRP A 1 72 ? -12.154 -8.381 -12.275 1.00 53.72 72 TRP A C 1
ATOM 612 O O . TRP A 1 72 ? -12.894 -8.482 -11.301 1.00 53.72 72 TRP A O 1
ATOM 622 N N . GLN A 1 73 ? -12.152 -9.244 -13.285 1.00 50.78 73 GLN A N 1
ATOM 623 C CA . GLN A 1 73 ? -12.695 -10.581 -13.157 1.00 50.78 73 GLN A CA 1
ATOM 624 C C . GLN A 1 73 ? -11.556 -11.502 -12.738 1.00 50.78 73 GLN A C 1
ATOM 626 O O . GLN A 1 73 ? -10.625 -11.748 -13.503 1.00 50.78 73 GLN A O 1
ATOM 631 N N . LEU A 1 74 ? -11.628 -12.007 -11.507 1.00 49.94 74 LEU A N 1
ATOM 632 C CA . LEU A 1 74 ? -10.834 -13.174 -11.147 1.00 49.94 74 LEU A CA 1
ATOM 633 C C . LEU A 1 74 ? -11.213 -14.309 -12.109 1.00 49.94 74 LEU A C 1
ATOM 635 O O . LEU A 1 74 ? -12.411 -14.511 -12.338 1.00 49.94 74 LEU A O 1
ATOM 639 N N . PRO A 1 75 ? -10.240 -15.051 -12.664 1.00 51.66 75 PRO A N 1
ATOM 640 C CA . PRO A 1 75 ? -10.541 -16.259 -13.416 1.00 51.66 75 PRO A CA 1
ATOM 641 C C . PRO A 1 75 ? -11.451 -17.172 -12.590 1.00 51.66 75 PRO A C 1
ATOM 643 O O . PRO A 1 75 ? -11.268 -17.303 -11.374 1.00 51.66 75 PRO A O 1
ATOM 646 N N . GLU A 1 76 ? -12.440 -17.796 -13.233 1.00 49.81 76 GLU A N 1
ATOM 647 C CA . GLU A 1 76 ? -13.335 -18.730 -12.549 1.00 49.81 76 GLU A CA 1
ATOM 648 C C . GLU A 1 76 ? -12.524 -19.784 -11.779 1.00 49.81 76 GLU A C 1
ATOM 650 O O . GLU A 1 76 ? -11.629 -20.429 -12.321 1.00 49.81 76 GLU A O 1
ATOM 655 N N . GLY A 1 77 ? -12.825 -19.936 -10.486 1.00 56.50 77 GLY A N 1
ATOM 656 C CA . GLY A 1 77 ? -12.144 -20.884 -9.600 1.00 56.50 77 GLY A CA 1
ATOM 657 C C . GLY A 1 77 ? -10.929 -20.333 -8.843 1.00 56.50 77 GLY A C 1
ATOM 658 O O . GLY A 1 77 ? -10.443 -21.013 -7.940 1.00 56.50 77 GLY A O 1
ATOM 659 N N . VAL A 1 78 ? -10.467 -19.108 -9.123 1.00 48.59 78 VAL A N 1
ATOM 660 C CA . VAL A 1 78 ? -9.403 -18.460 -8.338 1.00 48.59 78 VAL A CA 1
ATOM 661 C C . VAL A 1 78 ? -10.014 -17.695 -7.164 1.00 48.59 78 VAL A C 1
ATOM 663 O O . VAL A 1 78 ? -10.697 -16.689 -7.341 1.00 48.59 78 VAL A O 1
ATOM 666 N N . GLN A 1 79 ? -9.745 -18.167 -5.945 1.00 49.38 79 GLN A N 1
ATOM 667 C CA . GLN A 1 79 ? -10.014 -17.426 -4.713 1.00 49.38 79 GLN A CA 1
ATOM 668 C C . GLN A 1 79 ? -8.708 -16.855 -4.173 1.00 49.38 79 GLN A C 1
ATOM 670 O O . GLN A 1 79 ? -7.840 -17.579 -3.685 1.00 49.38 79 GLN A O 1
ATOM 675 N N . LEU A 1 80 ? -8.572 -15.536 -4.241 1.00 48.88 80 LEU A N 1
ATOM 676 C CA . LEU A 1 80 ? -7.544 -14.831 -3.497 1.00 48.88 80 LEU A CA 1
ATOM 677 C C . LEU A 1 80 ? -8.097 -14.598 -2.087 1.00 48.88 80 LEU A C 1
ATOM 679 O O . LEU A 1 80 ? -8.898 -13.700 -1.870 1.00 48.88 80 LEU A O 1
ATOM 683 N N . ASN A 1 81 ? -7.691 -15.416 -1.113 1.00 44.91 81 ASN A N 1
ATOM 684 C CA . ASN A 1 81 ? -8.150 -15.285 0.284 1.00 44.91 81 ASN A CA 1
ATOM 685 C C . ASN A 1 81 ? -7.842 -13.908 0.907 1.00 44.91 81 ASN A C 1
ATOM 687 O O . ASN A 1 81 ? -8.436 -13.540 1.914 1.00 44.91 81 ASN A O 1
ATOM 691 N N . TRP A 1 82 ? -6.903 -13.164 0.318 1.00 46.12 82 TRP A N 1
ATOM 692 C CA . TRP A 1 82 ? -6.535 -11.799 0.696 1.00 46.12 82 TRP A CA 1
ATOM 693 C C . TRP A 1 82 ? -7.292 -10.715 -0.093 1.00 46.12 82 TRP A C 1
ATOM 695 O O . TRP A 1 82 ? -7.091 -9.537 0.174 1.00 46.12 82 TRP A O 1
ATOM 705 N N . TRP A 1 83 ? -8.151 -11.098 -1.043 1.00 48.81 83 TRP A N 1
ATOM 706 C CA . TRP A 1 83 ? -8.900 -10.202 -1.924 1.00 48.81 83 TRP A CA 1
ATOM 707 C C . TRP A 1 83 ? -10.351 -10.704 -2.080 1.00 48.81 83 TRP A C 1
ATOM 709 O O . TRP A 1 83 ? -10.647 -11.507 -2.972 1.00 48.81 83 TRP A O 1
ATOM 719 N N . PRO A 1 84 ? -11.275 -10.303 -1.186 1.00 47.31 84 PRO A N 1
ATOM 720 C CA . PRO A 1 84 ? -12.660 -10.763 -1.235 1.00 47.31 84 PRO A CA 1
ATOM 721 C C . PRO A 1 84 ? -13.386 -10.258 -2.491 1.00 47.31 84 PRO A C 1
ATOM 723 O O . PRO A 1 84 ? -13.033 -9.222 -3.051 1.00 47.31 84 PRO A O 1
ATOM 726 N N . LYS A 1 85 ? -14.438 -10.978 -2.908 1.00 45.88 85 LYS A N 1
ATOM 727 C CA . LYS A 1 85 ? -15.401 -10.502 -3.916 1.00 45.88 85 LYS A CA 1
ATOM 728 C C . LYS A 1 85 ? -15.942 -9.122 -3.516 1.00 45.88 85 LYS A C 1
ATOM 730 O O . LYS A 1 85 ? -16.225 -8.900 -2.342 1.00 45.88 85 LYS A O 1
ATOM 735 N N . LEU A 1 86 ? -16.101 -8.251 -4.514 1.00 50.59 86 LEU A N 1
ATOM 736 C CA . LEU A 1 86 ? -16.617 -6.889 -4.378 1.00 50.59 86 LEU A CA 1
ATOM 737 C C . LEU A 1 86 ? -18.022 -6.901 -3.751 1.00 50.59 86 LEU A C 1
ATOM 739 O O . LEU A 1 86 ? -19.000 -7.184 -4.440 1.00 50.59 86 LEU A O 1
ATOM 743 N N . ASP A 1 87 ? -18.112 -6.568 -2.466 1.00 51.94 87 ASP A N 1
ATOM 744 C CA . ASP A 1 87 ? -19.342 -6.084 -1.837 1.00 51.94 87 ASP A CA 1
ATOM 745 C C . ASP A 1 87 ? -19.289 -4.545 -1.784 1.00 51.94 87 ASP A C 1
ATOM 747 O O . ASP A 1 87 ? -18.210 -3.955 -1.712 1.00 51.94 87 ASP A O 1
ATOM 751 N N . ASN A 1 88 ? -20.449 -3.878 -1.778 1.00 55.00 88 ASN A N 1
ATOM 752 C CA . ASN A 1 88 ? -20.604 -2.413 -1.900 1.00 55.00 88 ASN A CA 1
ATOM 753 C C . ASN A 1 88 ? -19.920 -1.556 -0.804 1.00 55.00 88 ASN A C 1
ATOM 755 O O . ASN A 1 88 ? -20.094 -0.341 -0.781 1.00 55.00 88 ASN A O 1
ATOM 759 N N . THR A 1 89 ? -19.193 -2.164 0.132 1.00 56.41 89 THR A N 1
ATOM 760 C CA . THR A 1 89 ? -18.463 -1.493 1.221 1.00 56.41 89 THR A CA 1
ATOM 761 C C . THR A 1 89 ? -16.950 -1.453 1.000 1.00 56.41 89 THR A C 1
ATOM 763 O O . THR A 1 89 ? -16.221 -1.005 1.884 1.00 56.41 89 THR A O 1
ATOM 766 N N . GLN A 1 90 ? -16.458 -2.008 -0.110 1.00 66.81 90 GLN A N 1
ATOM 767 C CA . GLN A 1 90 ? -15.042 -1.989 -0.462 1.00 66.81 90 GLN A CA 1
ATOM 768 C C . GLN A 1 90 ? -14.737 -0.814 -1.387 1.00 66.81 90 GLN A C 1
ATOM 770 O O . GLN A 1 90 ? -15.397 -0.622 -2.406 1.00 66.81 90 GLN A O 1
ATOM 775 N N . GLU A 1 91 ? -13.709 -0.051 -1.030 1.00 81.81 91 GLU A N 1
ATOM 776 C CA . GLU A 1 91 ? -13.238 1.097 -1.798 1.00 81.81 91 GLU A CA 1
ATOM 777 C C . GLU A 1 91 ? -11.822 0.804 -2.296 1.00 81.81 91 GLU A C 1
ATOM 779 O O . GLU A 1 91 ? -10.936 0.480 -1.503 1.00 81.81 91 GLU A O 1
ATOM 784 N N . CYS A 1 92 ? -11.598 0.898 -3.604 1.00 85.00 92 CYS A N 1
ATOM 785 C CA . CYS A 1 92 ? -10.275 0.736 -4.199 1.00 85.00 92 CYS A CA 1
ATOM 786 C C . CYS A 1 92 ? -9.770 2.087 -4.695 1.00 85.00 92 CYS A C 1
ATOM 788 O O . CYS A 1 92 ? -10.521 2.849 -5.299 1.00 85.00 92 CYS A O 1
ATOM 790 N N . TYR A 1 93 ? -8.491 2.356 -4.473 1.00 88.88 93 TYR A N 1
ATOM 791 C CA . TYR A 1 93 ? -7.809 3.570 -4.892 1.00 88.88 93 TYR A CA 1
ATOM 792 C C . TYR A 1 93 ? -6.445 3.202 -5.459 1.00 88.88 93 TYR A C 1
ATOM 794 O O . TYR A 1 93 ? -5.806 2.272 -4.971 1.00 88.88 93 TYR A O 1
ATOM 802 N N . ALA A 1 94 ? -5.969 3.928 -6.461 1.00 90.50 94 ALA A N 1
ATOM 803 C CA . ALA A 1 94 ? -4.592 3.779 -6.909 1.00 90.50 94 ALA A CA 1
ATOM 804 C C . ALA A 1 94 ? -4.009 5.101 -7.394 1.00 90.50 94 ALA A C 1
ATOM 806 O O . ALA A 1 94 ? -4.753 6.030 -7.713 1.00 90.50 94 ALA A O 1
ATOM 807 N N . ASN A 1 95 ? -2.687 5.174 -7.479 1.00 92.31 95 ASN A N 1
ATOM 808 C CA . ASN A 1 95 ? -1.980 6.233 -8.192 1.00 92.31 95 ASN A CA 1
ATOM 809 C C . ASN A 1 95 ? -0.545 5.808 -8.531 1.00 92.31 95 ASN A C 1
ATOM 811 O O . ASN A 1 95 ? -0.083 4.757 -8.078 1.00 92.31 95 ASN A O 1
ATOM 815 N N . ASP A 1 96 ? 0.146 6.644 -9.303 1.00 91.06 96 ASP A N 1
ATOM 816 C CA . ASP A 1 96 ? 1.592 6.575 -9.484 1.00 91.06 96 ASP A CA 1
ATOM 817 C C . ASP A 1 96 ? 2.310 6.633 -8.129 1.00 91.06 96 ASP A C 1
ATOM 819 O O . ASP A 1 96 ? 1.920 7.365 -7.216 1.00 91.06 96 ASP A O 1
ATOM 823 N N . PHE A 1 97 ? 3.393 5.872 -7.998 1.00 89.12 97 PHE A N 1
ATOM 824 C CA . PHE A 1 97 ? 4.236 5.878 -6.809 1.00 89.12 97 PHE A CA 1
ATOM 825 C C . PHE A 1 97 ? 5.700 5.610 -7.166 1.00 89.12 97 PHE A C 1
ATOM 827 O O . PHE A 1 97 ? 6.006 4.769 -8.009 1.00 89.12 97 PHE A O 1
ATOM 834 N N . GLY A 1 98 ? 6.623 6.277 -6.469 1.00 84.94 98 GLY A N 1
ATOM 835 C CA . GLY A 1 98 ? 8.058 6.065 -6.656 1.00 84.94 98 GLY A CA 1
ATOM 836 C C . GLY A 1 98 ? 8.577 6.664 -7.964 1.00 84.94 98 GLY A C 1
ATOM 837 O O . GLY A 1 98 ? 8.255 7.805 -8.299 1.00 84.94 98 GLY A O 1
ATOM 838 N N . TYR A 1 99 ? 9.443 5.936 -8.673 1.00 77.56 99 TYR A N 1
ATOM 839 C CA . TYR A 1 99 ? 10.049 6.430 -9.915 1.00 77.56 99 TYR A CA 1
ATOM 840 C C . TYR A 1 99 ? 9.275 6.023 -11.163 1.00 77.56 99 TYR A C 1
ATOM 842 O O . TYR A 1 99 ? 9.070 6.853 -12.046 1.00 77.56 99 TYR A O 1
ATOM 850 N N . ASN A 1 100 ? 8.920 4.744 -11.248 1.00 78.69 100 ASN A N 1
ATOM 851 C CA . ASN A 1 100 ? 8.089 4.184 -12.304 1.00 78.69 100 ASN A CA 1
ATOM 852 C C . ASN A 1 100 ? 7.393 2.967 -11.696 1.00 78.69 100 ASN A C 1
ATOM 854 O O . ASN A 1 100 ? 7.960 1.867 -11.630 1.00 78.69 100 ASN A O 1
ATOM 858 N N . GLY A 1 101 ? 6.248 3.250 -11.093 1.00 84.69 101 GLY A N 1
ATOM 859 C CA . GLY A 1 101 ? 5.566 2.364 -10.183 1.00 84.69 101 GLY A CA 1
ATOM 860 C C . GLY A 1 101 ? 4.180 2.872 -9.834 1.00 84.69 101 GLY A C 1
ATOM 861 O O . GLY A 1 101 ? 3.793 3.989 -10.170 1.00 84.69 101 GLY A O 1
ATOM 862 N N . SER A 1 102 ? 3.436 2.038 -9.126 1.00 88.50 102 SER A N 1
ATOM 863 C CA . SER A 1 102 ? 2.084 2.327 -8.680 1.00 88.50 102 SER A CA 1
ATOM 864 C C . SER A 1 102 ? 1.884 1.878 -7.242 1.00 88.50 102 SER A C 1
ATOM 866 O O . SER A 1 102 ? 2.534 0.957 -6.732 1.00 88.50 102 SER A O 1
ATOM 868 N N . MET A 1 103 ? 0.941 2.541 -6.589 1.00 91.38 103 MET A N 1
ATOM 869 C CA . MET A 1 103 ? 0.355 2.092 -5.345 1.00 91.38 103 MET A CA 1
ATOM 870 C C . MET A 1 103 ? -1.112 1.783 -5.594 1.00 91.38 103 MET A C 1
ATOM 872 O O . MET A 1 103 ? -1.849 2.629 -6.092 1.00 91.38 103 MET A O 1
ATOM 876 N N . VAL A 1 104 ? -1.535 0.589 -5.197 1.00 90.12 104 VAL A N 1
ATOM 877 C CA . VAL A 1 1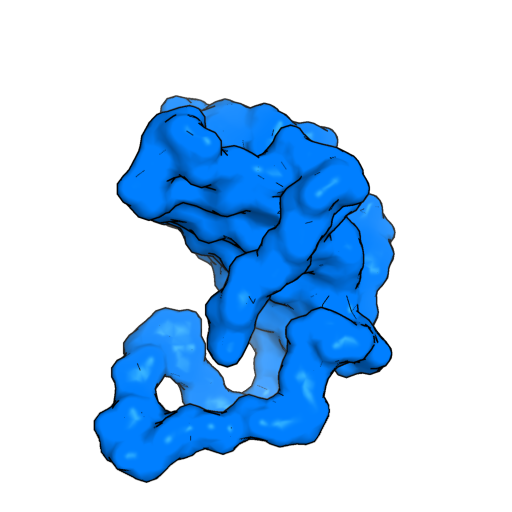04 ? -2.935 0.173 -5.179 1.00 90.12 104 VAL A CA 1
ATOM 878 C C . VAL A 1 104 ? -3.330 -0.055 -3.731 1.00 90.12 104 VAL A C 1
ATOM 880 O O . VAL A 1 104 ? -2.651 -0.774 -3.005 1.00 90.12 104 VAL A O 1
ATOM 883 N N . MET A 1 105 ? -4.431 0.544 -3.304 1.00 90.75 105 MET A N 1
ATOM 884 C CA . MET A 1 105 ? -5.003 0.384 -1.977 1.00 90.75 105 MET A CA 1
ATOM 885 C C . MET A 1 105 ? -6.441 -0.098 -2.101 1.00 90.75 105 MET A C 1
ATOM 887 O O . MET A 1 105 ? -7.278 0.566 -2.701 1.00 90.75 105 MET A O 1
ATOM 891 N N . GLN A 1 106 ? -6.743 -1.216 -1.460 1.00 87.62 106 GLN A N 1
ATOM 892 C CA . GLN A 1 106 ? -8.102 -1.630 -1.158 1.00 87.62 106 GLN A CA 1
ATOM 893 C C . GLN A 1 106 ? -8.391 -1.324 0.307 1.00 87.62 106 GLN A C 1
ATOM 895 O O . GLN A 1 106 ? -7.622 -1.692 1.195 1.00 87.62 106 GLN A O 1
ATOM 900 N N . ARG A 1 107 ? -9.526 -0.688 0.573 1.00 86.56 107 ARG A N 1
ATOM 901 C CA . ARG A 1 107 ? -10.023 -0.397 1.912 1.00 86.56 107 ARG A CA 1
ATOM 902 C C . ARG A 1 107 ? -11.319 -1.148 2.174 1.00 86.56 107 ARG A C 1
ATOM 904 O O . ARG A 1 107 ? -12.219 -1.181 1.340 1.00 86.56 107 ARG A O 1
ATOM 911 N N . GLN A 1 108 ? -11.425 -1.694 3.380 1.00 84.75 108 GLN A N 1
ATOM 912 C CA . GLN A 1 108 ? -12.661 -2.230 3.930 1.00 84.75 108 GLN A CA 1
ATOM 913 C C . GLN A 1 108 ? -12.776 -1.784 5.390 1.00 84.75 108 GLN A C 1
ATOM 915 O O . GLN A 1 108 ? -12.069 -2.276 6.269 1.00 84.75 108 GLN A O 1
ATOM 920 N N . ASN A 1 109 ? -13.669 -0.831 5.667 1.00 84.50 109 ASN A N 1
ATOM 921 C CA . ASN A 1 109 ? -13.822 -0.212 6.989 1.00 84.50 109 ASN A CA 1
ATOM 922 C C . ASN A 1 109 ? -12.503 0.415 7.507 1.00 84.50 109 ASN A C 1
ATOM 924 O O . ASN A 1 109 ? -11.984 1.368 6.924 1.00 84.50 109 ASN A O 1
ATOM 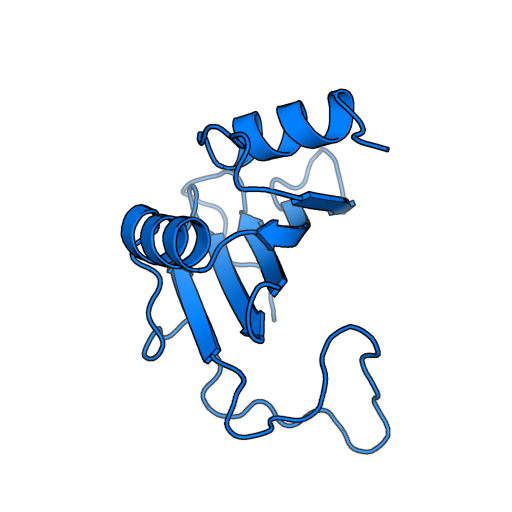928 N N . MET A 1 110 ? -11.972 -0.127 8.611 1.00 88.88 110 MET A N 1
ATOM 929 C CA . MET A 1 110 ? -10.721 0.269 9.274 1.00 88.88 110 MET A CA 1
ATOM 930 C C . MET A 1 110 ? -9.510 -0.546 8.802 1.00 88.88 110 MET A C 1
ATOM 932 O O . MET A 1 110 ? -8.450 -0.496 9.424 1.00 88.88 110 MET A O 1
ATOM 936 N N . GLU A 1 111 ? -9.668 -1.349 7.755 1.00 88.31 111 GLU A N 1
ATOM 937 C CA . GLU A 1 111 ? -8.617 -2.190 7.197 1.00 88.31 111 GLU A CA 1
ATOM 938 C C . GLU A 1 111 ? -8.234 -1.691 5.807 1.00 88.31 111 GLU A C 1
ATOM 940 O O . GLU A 1 111 ? -9.094 -1.308 5.012 1.00 88.31 111 GLU A O 1
ATOM 945 N N . ALA A 1 112 ? -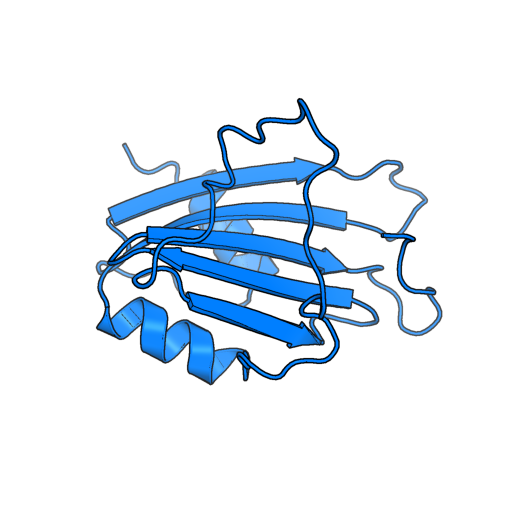6.937 -1.698 5.523 1.00 89.94 112 ALA A N 1
ATOM 946 C CA . ALA A 1 112 ? -6.372 -1.345 4.236 1.00 89.94 112 ALA A CA 1
ATOM 947 C C . ALA A 1 112 ? -5.347 -2.394 3.805 1.00 89.94 112 ALA A C 1
ATOM 949 O O . ALA A 1 112 ? -4.443 -2.750 4.565 1.00 89.94 112 ALA A O 1
ATOM 950 N N . PHE A 1 113 ? -5.488 -2.860 2.571 1.00 89.94 113 PHE A N 1
ATOM 951 C CA . PHE A 1 113 ? -4.573 -3.750 1.875 1.00 89.94 113 PHE A CA 1
ATOM 952 C C . PHE A 1 113 ? -3.918 -2.941 0.766 1.00 89.94 113 PHE A C 1
ATOM 954 O O . PHE A 1 113 ? -4.595 -2.451 -0.133 1.00 89.94 113 PHE A O 1
ATOM 961 N N . ILE A 1 114 ? -2.611 -2.753 0.859 1.00 90.38 114 ILE A N 1
ATOM 962 C CA . ILE A 1 114 ? -1.847 -1.874 -0.016 1.00 90.38 114 ILE A CA 1
ATOM 963 C C . ILE A 1 114 ? -0.799 -2.714 -0.733 1.00 90.38 114 ILE A C 1
ATOM 965 O O . ILE A 1 114 ? -0.064 -3.482 -0.107 1.00 90.38 114 ILE A O 1
ATOM 969 N N . ILE A 1 115 ? -0.719 -2.540 -2.043 1.00 89.69 115 ILE A N 1
ATOM 970 C CA . ILE A 1 115 ? 0.308 -3.105 -2.902 1.00 89.69 115 ILE A CA 1
ATOM 971 C C . ILE A 1 115 ? 1.098 -1.935 -3.475 1.00 89.69 115 ILE A C 1
ATOM 973 O O . ILE A 1 115 ? 0.523 -1.020 -4.056 1.00 89.69 115 ILE A O 1
ATOM 977 N N . VAL A 1 116 ? 2.412 -1.963 -3.299 1.00 88.62 116 VAL A N 1
ATOM 978 C CA . VAL A 1 116 ? 3.344 -1.029 -3.930 1.00 88.62 116 VAL A CA 1
ATOM 979 C C . VAL A 1 116 ? 4.180 -1.815 -4.918 1.00 88.62 116 VAL A C 1
ATOM 981 O O . VAL A 1 116 ? 4.817 -2.801 -4.541 1.00 88.62 116 VAL A O 1
ATOM 984 N N . ILE A 1 117 ? 4.183 -1.372 -6.166 1.00 86.56 117 ILE A N 1
ATOM 985 C CA . ILE A 1 117 ? 5.026 -1.911 -7.226 1.00 86.56 117 ILE A CA 1
ATOM 986 C C . ILE A 1 117 ? 5.868 -0.747 -7.710 1.00 86.56 117 ILE A C 1
ATOM 988 O O . ILE A 1 117 ? 5.330 0.162 -8.321 1.00 86.56 117 ILE A O 1
ATOM 992 N N . ASP A 1 118 ? 7.165 -0.750 -7.431 1.00 84.00 118 ASP A N 1
ATOM 993 C CA . ASP A 1 118 ? 8.074 0.289 -7.921 1.00 84.00 118 ASP A CA 1
ATOM 994 C C . ASP A 1 118 ? 9.282 -0.360 -8.573 1.00 84.00 118 ASP A C 1
ATOM 996 O O . ASP A 1 118 ? 9.891 -1.276 -8.019 1.00 84.00 118 ASP A O 1
ATOM 1000 N N . SER A 1 119 ? 9.609 0.112 -9.770 1.00 74.69 119 SER A N 1
ATOM 1001 C CA . SER A 1 119 ? 10.794 -0.304 -10.508 1.00 74.69 119 SER A CA 1
ATOM 1002 C C . SER A 1 119 ? 12.063 0.399 -10.051 1.00 74.69 119 SER A C 1
ATOM 1004 O O . SER A 1 119 ? 13.106 0.129 -10.626 1.00 74.69 119 SER A O 1
ATOM 1006 N N . GLY A 1 120 ? 12.013 1.333 -9.095 1.00 70.62 120 GLY A N 1
ATOM 1007 C CA . GLY A 1 120 ? 13.201 1.935 -8.482 1.00 70.62 120 GLY A CA 1
ATOM 1008 C C . GLY A 1 120 ? 14.084 2.751 -9.438 1.00 70.62 120 GLY A C 1
ATOM 1009 O O . GLY A 1 120 ? 15.171 3.180 -9.048 1.00 70.62 120 GLY A O 1
ATOM 1010 N N . HIS A 1 121 ? 13.657 2.966 -10.690 1.00 66.31 121 HIS A N 1
ATOM 1011 C CA . HIS A 1 121 ? 14.438 3.657 -11.712 1.00 66.31 121 HIS A CA 1
ATOM 1012 C C . HIS A 1 121 ? 13.551 4.362 -12.736 1.00 66.31 121 HIS A C 1
ATOM 1014 O O . HIS A 1 121 ? 12.663 3.758 -13.326 1.00 66.31 121 HIS A O 1
ATOM 1020 N N . LYS A 1 122 ? 13.862 5.628 -13.040 1.00 60.22 122 LYS A N 1
ATOM 1021 C CA . LYS A 1 122 ? 13.090 6.468 -13.983 1.00 60.22 122 LYS A CA 1
ATOM 1022 C C . LYS A 1 122 ? 13.049 5.952 -15.426 1.00 60.22 122 LYS A C 1
ATOM 1024 O O . LYS A 1 122 ? 12.274 6.458 -16.225 1.00 60.22 122 LYS A O 1
ATOM 1029 N N . SER A 1 123 ? 13.932 5.019 -15.777 1.00 63.16 123 SER A N 1
ATOM 1030 C CA . SER A 1 123 ? 13.976 4.381 -17.101 1.00 63.16 123 SER A CA 1
ATOM 1031 C C . SER A 1 123 ? 13.548 2.911 -17.080 1.00 63.16 123 SER A C 1
ATOM 1033 O O . SER A 1 123 ? 13.717 2.230 -18.090 1.00 63.16 123 SER A O 1
ATOM 1035 N N . GLY A 1 124 ? 13.101 2.396 -15.929 1.00 59.12 124 GLY A N 1
ATOM 1036 C CA . GLY A 1 124 ? 12.426 1.103 -15.869 1.00 59.12 124 GLY A CA 1
ATOM 1037 C C . GLY A 1 124 ? 11.072 1.202 -16.570 1.00 59.12 124 GLY A C 1
ATOM 1038 O O . GLY A 1 124 ? 10.506 2.285 -16.670 1.00 59.12 124 GLY A O 1
ATOM 1039 N N . THR A 1 125 ? 10.585 0.090 -17.104 1.00 54.50 125 THR A N 1
ATOM 1040 C CA . THR A 1 125 ? 9.210 -0.040 -17.614 1.00 54.50 125 THR A CA 1
ATOM 1041 C C . THR A 1 125 ? 8.342 -0.643 -16.526 1.00 54.50 125 THR A C 1
ATOM 1043 O O . THR A 1 125 ? 8.850 -1.472 -15.783 1.00 54.50 125 THR A O 1
ATOM 1046 N N . ASP A 1 126 ? 7.055 -0.319 -16.435 1.00 51.72 126 ASP A N 1
ATOM 1047 C CA . ASP A 1 126 ? 6.180 -0.995 -15.470 1.00 51.72 126 ASP A CA 1
ATOM 1048 C C . ASP A 1 126 ? 6.213 -2.515 -15.688 1.00 51.72 126 ASP A C 1
ATOM 1050 O O . ASP A 1 126 ? 6.240 -3.001 -16.824 1.00 51.72 126 ASP A O 1
ATOM 1054 N N . GLY A 1 127 ? 6.294 -3.277 -14.592 1.00 44.78 127 GLY A N 1
ATOM 1055 C CA . GLY A 1 127 ? 6.238 -4.737 -14.656 1.00 44.78 127 GLY A CA 1
ATOM 1056 C C . GLY A 1 127 ? 4.886 -5.195 -15.220 1.00 44.78 127 GLY A C 1
ATOM 1057 O O . GLY A 1 127 ? 3.887 -4.511 -15.004 1.00 44.78 127 GLY A O 1
ATOM 1058 N N . PRO A 1 128 ? 4.823 -6.326 -15.947 1.00 36.84 128 PRO A N 1
ATOM 1059 C CA . PRO A 1 128 ? 3.569 -6.788 -16.523 1.00 36.84 128 PRO A CA 1
ATOM 1060 C C . PRO A 1 128 ? 2.612 -7.205 -15.399 1.00 36.84 128 PRO A C 1
ATOM 1062 O O . PRO A 1 128 ? 3.001 -7.963 -14.506 1.00 36.84 128 PRO A O 1
ATOM 1065 N N . TRP A 1 129 ? 1.386 -6.691 -15.456 1.00 42.34 129 TRP A N 1
ATOM 1066 C CA . TRP A 1 129 ? 0.232 -7.198 -14.712 1.00 42.34 129 TRP A CA 1
ATOM 1067 C C . TRP A 1 129 ? -0.235 -8.522 -15.318 1.00 42.34 129 TRP A C 1
ATOM 1069 O O . TRP A 1 129 ? -0.310 -8.593 -16.569 1.00 42.34 129 TRP A O 1
#

Radius of gyration: 14.82 Å; chains: 1; bounding box: 40×33×37 Å

Secondary structure (DSSP, 8-state):
---HHHHHHHHHHHT----TTEEEEEEEEE-S-TTS--EEEEEEEEE-HHHHHHHHHHTT-BTT-TTS-S---PPTT---TTS----TTEEEEEEE-SSSEEEEEEEETTEEEEEEEE-SSTTPPPPP-

pLDDT: mean 76.78, std 16.23, range [36.84, 94.88]